Protein AF-A0A554LIC4-F1 (afdb_monomer)

InterPro domains:
  IPR001537 tRNA/rRNA methyltransferase, SpoU type [PF00588] (14-50)
  IPR029026 tRNA (guanine-N1-)-methyltransferase, N-terminal [G3DSA:3.40.1280.10] (2-58)
  IPR029028 Alpha/beta knot methyltransferases [SSF75217] (6-52)

Mean predicted aligned error: 10.86 Å

Organism: NCBI:txid2017147

pLDDT: mean 77.66, std 14.97, range [41.12, 94.62]

Structure (mmCIF, N/CA/C/O backbone):
data_AF-A0A554LIC4-F1
#
_entry.id   AF-A0A554LIC4-F1
#
loop_
_atom_site.group_PDB
_atom_site.id
_atom_site.type_symbol
_atom_site.label_atom_id
_atom_site.label_alt_id
_atom_site.label_comp_id
_atom_site.lab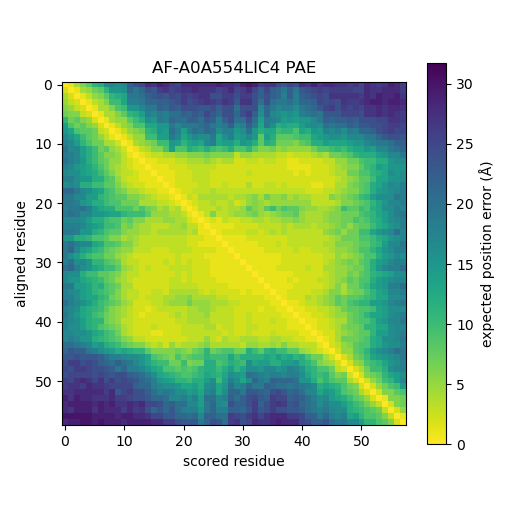el_asym_id
_atom_site.label_entity_id
_atom_site.label_seq_id
_atom_site.pdbx_PDB_ins_code
_atom_site.Cartn_x
_atom_site.Cartn_y
_atom_site.Cartn_z
_atom_site.occupancy
_atom_site.B_iso_or_equiv
_atom_site.auth_seq_id
_atom_site.auth_comp_id
_atom_site.auth_asym_id
_atom_site.auth_atom_id
_atom_site.pdbx_PDB_model_num
ATOM 1 N N . MET A 1 1 ? -20.829 19.299 36.812 1.00 53.25 1 MET A N 1
ATOM 2 C CA . MET A 1 1 ? -19.632 18.709 36.167 1.00 53.25 1 MET A CA 1
ATOM 3 C C . MET A 1 1 ? -20.087 17.685 35.114 1.00 53.25 1 MET A C 1
ATOM 5 O O . MET A 1 1 ? -20.238 16.512 35.429 1.00 53.25 1 MET A O 1
ATOM 9 N N . GLN A 1 2 ? -20.414 18.116 33.885 1.00 59.72 2 GLN A N 1
ATOM 10 C CA . GLN A 1 2 ? -20.872 17.211 32.814 1.00 59.72 2 GLN A CA 1
ATOM 11 C C . GLN A 1 2 ? -19.702 16.380 32.263 1.00 59.72 2 GLN A C 1
ATOM 13 O O . GLN A 1 2 ? -18.785 16.902 31.629 1.00 59.72 2 GLN A O 1
ATOM 18 N N . LYS A 1 3 ? -19.756 15.062 32.468 1.00 59.84 3 LYS A N 1
ATOM 19 C CA . LYS A 1 3 ? -18.815 14.088 31.904 1.00 59.84 3 LYS A CA 1
ATOM 20 C C . LYS A 1 3 ? -19.079 13.975 30.395 1.00 59.84 3 LYS A C 1
ATOM 22 O O . LYS A 1 3 ? -20.021 13.306 29.977 1.00 59.84 3 LYS A O 1
ATOM 27 N N . ARG A 1 4 ? -18.285 14.670 29.570 1.00 66.38 4 ARG A N 1
ATOM 28 C CA . ARG A 1 4 ? -18.335 14.558 28.100 1.00 66.38 4 ARG A CA 1
ATOM 29 C C . ARG A 1 4 ? -18.172 13.083 27.707 1.00 66.38 4 ARG A C 1
ATOM 31 O O . ARG A 1 4 ? -17.088 12.520 27.847 1.00 66.38 4 ARG A O 1
ATOM 38 N N . ARG A 1 5 ? -19.246 12.442 27.231 1.00 68.69 5 ARG A N 1
ATOM 39 C CA . ARG A 1 5 ? -19.194 11.081 26.672 1.00 68.69 5 ARG A CA 1
ATOM 40 C C . ARG A 1 5 ? -18.370 11.142 25.386 1.00 68.69 5 ARG A C 1
ATOM 42 O O . ARG A 1 5 ? -18.825 11.678 24.380 1.00 68.69 5 ARG A O 1
ATOM 49 N N . ARG A 1 6 ? -17.138 10.631 25.425 1.00 72.25 6 ARG A N 1
ATOM 50 C CA . ARG A 1 6 ? -16.289 10.497 24.238 1.00 72.25 6 ARG A CA 1
ATOM 51 C C . ARG A 1 6 ? -16.885 9.390 23.370 1.00 72.25 6 ARG A C 1
ATOM 53 O O . ARG A 1 6 ? -16.788 8.220 23.725 1.00 72.25 6 ARG A O 1
ATOM 60 N N . ILE A 1 7 ? -17.540 9.757 22.271 1.00 75.50 7 ILE A N 1
ATOM 61 C CA . ILE A 1 7 ? -18.028 8.792 21.280 1.00 75.50 7 ILE A CA 1
ATOM 62 C C . ILE A 1 7 ? -16.789 8.127 20.670 1.00 75.50 7 ILE A C 1
ATOM 64 O O . ILE A 1 7 ? -16.045 8.764 19.925 1.00 75.50 7 ILE A O 1
ATOM 68 N N . LEU A 1 8 ? -16.520 6.874 21.041 1.00 72.38 8 LEU A N 1
ATOM 69 C CA . LEU A 1 8 ? -15.459 6.081 20.427 1.00 72.3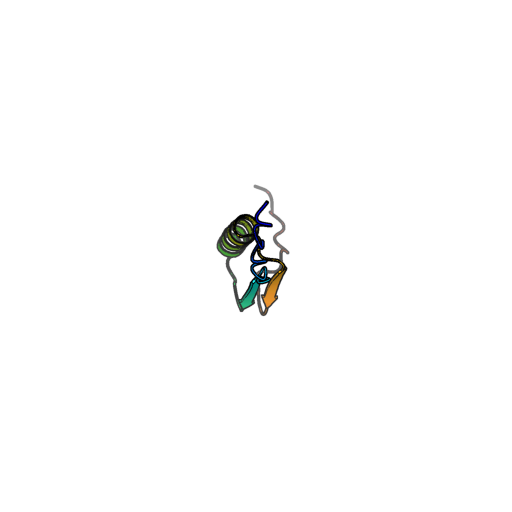8 8 LEU A CA 1
ATOM 70 C C . LEU A 1 8 ? -15.928 5.711 19.021 1.00 72.38 8 LEU A C 1
ATOM 72 O O . LEU A 1 8 ? -16.867 4.935 18.857 1.00 72.38 8 LEU A O 1
ATOM 76 N N . ARG A 1 9 ? -15.311 6.311 18.002 1.00 73.00 9 ARG A N 1
ATOM 77 C CA . ARG A 1 9 ? -15.540 5.901 16.616 1.00 73.00 9 ARG A CA 1
ATOM 78 C C . ARG A 1 9 ? -14.787 4.588 16.390 1.00 73.00 9 ARG A C 1
ATOM 80 O O . ARG A 1 9 ? -13.601 4.543 16.719 1.00 73.00 9 ARG A O 1
ATOM 87 N N . PRO A 1 10 ? -15.428 3.539 15.853 1.00 73.06 10 PRO A N 1
ATOM 88 C CA . PRO A 1 10 ? -14.713 2.323 15.502 1.00 73.06 10 PRO A CA 1
ATOM 89 C C . PRO A 1 10 ? -13.670 2.656 14.432 1.00 73.06 10 PRO A C 1
ATOM 91 O O . PRO A 1 10 ? -13.999 3.207 13.379 1.00 73.06 10 PRO A O 1
ATOM 94 N N . THR A 1 11 ? -12.406 2.353 14.715 1.00 75.94 11 THR A N 1
ATOM 95 C CA . THR A 1 11 ? -11.334 2.407 13.723 1.00 75.94 11 THR A CA 1
ATOM 96 C C . THR A 1 11 ? -11.555 1.254 12.754 1.00 75.94 11 THR A C 1
ATOM 98 O O . THR A 1 11 ? -11.531 0.093 13.158 1.00 75.94 11 THR A O 1
ATOM 101 N N . LYS A 1 12 ? -11.842 1.563 11.487 1.00 83.62 12 LYS A N 1
ATOM 102 C CA . LYS A 1 12 ? -11.959 0.538 10.449 1.00 83.62 12 LYS A CA 1
ATOM 103 C C . LYS A 1 12 ? -10.563 0.174 9.971 1.00 83.62 12 LYS A C 1
ATOM 105 O O . LYS A 1 12 ? -9.858 1.030 9.446 1.00 83.62 12 LYS A O 1
ATOM 110 N N . ASP A 1 13 ? -10.197 -1.090 10.139 1.00 91.50 13 ASP A N 1
ATOM 111 C CA . ASP A 1 13 ? -9.008 -1.638 9.499 1.00 91.50 13 ASP A CA 1
ATOM 112 C C . ASP A 1 13 ? -9.223 -1.669 7.981 1.00 91.50 13 ASP A C 1
ATOM 114 O O . ASP A 1 13 ? -10.214 -2.221 7.498 1.00 91.50 13 ASP A O 1
ATOM 118 N N . ILE A 1 14 ? -8.290 -1.085 7.230 1.00 92.25 14 ILE A N 1
ATOM 119 C CA . ILE A 1 14 ? -8.298 -1.102 5.764 1.00 92.25 14 ILE A CA 1
ATOM 120 C C . ILE A 1 14 ? -7.287 -2.147 5.292 1.00 92.25 14 ILE A C 1
ATOM 122 O O . ILE A 1 14 ? -6.158 -2.189 5.783 1.00 92.25 14 ILE A O 1
ATOM 126 N N . TYR A 1 15 ? -7.690 -2.974 4.330 1.00 93.88 15 TYR A N 1
ATOM 127 C CA . TYR A 1 15 ? -6.851 -3.985 3.689 1.00 93.88 15 TYR A CA 1
ATOM 128 C C . TYR A 1 15 ? -6.889 -3.783 2.177 1.00 93.88 15 TYR A C 1
ATOM 130 O O . TYR A 1 15 ? -7.956 -3.509 1.626 1.00 93.88 15 TYR A O 1
ATOM 138 N N . LEU A 1 16 ? -5.745 -3.930 1.510 1.00 92.25 16 LEU A N 1
ATOM 139 C CA . LEU A 1 16 ? -5.634 -3.759 0.062 1.00 92.25 16 LEU A CA 1
ATOM 140 C C . LEU A 1 16 ? -5.282 -5.089 -0.605 1.00 92.25 16 LEU A C 1
ATOM 142 O O . LEU A 1 16 ? -4.346 -5.760 -0.174 1.00 92.25 16 LEU A O 1
ATOM 146 N N . ILE A 1 17 ? -6.017 -5.459 -1.654 1.00 91.69 17 ILE A N 1
ATOM 147 C CA . ILE A 1 17 ? -5.761 -6.652 -2.470 1.00 91.69 17 ILE A CA 1
ATOM 148 C C . ILE A 1 17 ? -5.480 -6.174 -3.891 1.00 91.69 17 ILE A C 1
ATOM 150 O O . ILE A 1 17 ? -6.329 -5.544 -4.518 1.00 91.69 17 ILE A O 1
ATOM 154 N N . LEU A 1 18 ? -4.272 -6.442 -4.376 1.00 89.94 18 LEU A N 1
ATOM 155 C CA . LEU A 1 18 ? -3.799 -6.036 -5.692 1.00 89.94 18 LEU A CA 1
ATOM 156 C C . LEU A 1 18 ? -3.612 -7.283 -6.550 1.00 89.94 18 LEU A C 1
ATOM 158 O O . LEU A 1 18 ? -2.615 -7.990 -6.409 1.00 89.94 18 LEU A O 1
ATOM 162 N N . ASP A 1 19 ? -4.568 -7.541 -7.437 1.00 87.94 19 ASP A N 1
ATOM 163 C CA . ASP A 1 19 ? -4.522 -8.684 -8.348 1.00 87.94 19 ASP A CA 1
ATOM 164 C C . ASP A 1 19 ? -3.820 -8.332 -9.674 1.00 87.94 19 ASP A C 1
ATOM 166 O O . ASP A 1 19 ? -4.024 -7.255 -10.236 1.00 87.94 19 ASP A O 1
ATOM 170 N N . ASN A 1 20 ? -2.962 -9.228 -10.170 1.00 81.88 20 ASN A N 1
ATOM 171 C CA . ASN A 1 20 ? -2.319 -9.173 -11.493 1.00 81.88 20 ASN A CA 1
ATOM 172 C C . ASN A 1 20 ? -1.552 -7.865 -11.829 1.00 81.88 20 ASN A C 1
ATOM 174 O O . ASN A 1 20 ? -1.413 -7.453 -12.985 1.00 81.88 20 ASN A O 1
ATOM 178 N N . LEU A 1 21 ? -1.017 -7.184 -10.813 1.00 82.06 21 LEU A N 1
ATOM 179 C CA . LEU A 1 21 ? -0.245 -5.952 -10.980 1.00 82.06 21 LEU A CA 1
ATOM 180 C C . LEU A 1 21 ? 1.186 -6.254 -11.480 1.00 82.06 21 LEU A C 1
ATOM 182 O O . LEU A 1 21 ? 2.041 -6.687 -10.708 1.00 82.06 21 LEU A O 1
ATOM 186 N N . ARG A 1 22 ? 1.459 -6.037 -12.778 1.00 79.06 22 ARG A N 1
ATOM 187 C CA . ARG A 1 22 ? 2.760 -6.352 -13.423 1.00 79.06 22 ARG A CA 1
ATOM 188 C C . ARG A 1 22 ? 3.814 -5.237 -13.352 1.00 79.06 22 ARG A C 1
ATOM 190 O O . ARG A 1 22 ? 4.999 -5.501 -13.533 1.00 79.06 22 ARG A O 1
ATOM 197 N N . SER A 1 23 ? 3.404 -3.992 -13.099 1.00 80.56 23 SER A N 1
ATOM 198 C CA . SER A 1 23 ? 4.309 -2.832 -13.054 1.00 80.56 23 SER A CA 1
ATOM 199 C C . SER A 1 23 ? 4.859 -2.602 -11.648 1.00 80.56 23 SER A C 1
ATOM 201 O O . SER A 1 23 ? 4.128 -2.167 -10.760 1.00 80.56 23 SER A O 1
ATOM 203 N N . ALA A 1 24 ? 6.165 -2.806 -11.464 1.00 77.38 24 ALA A N 1
A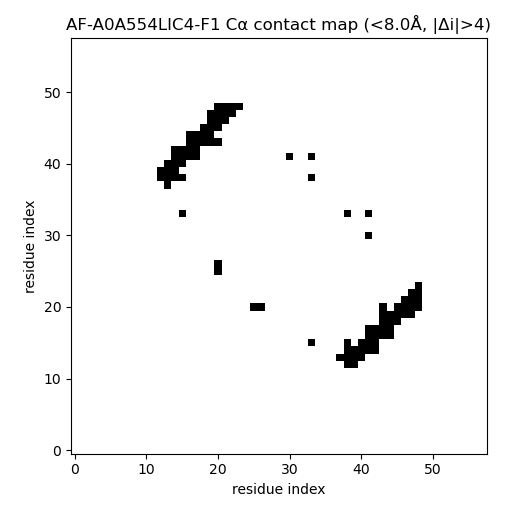TOM 204 C CA . ALA A 1 24 ? 6.841 -2.535 -10.192 1.00 77.38 24 ALA A CA 1
ATOM 205 C C . ALA A 1 24 ? 6.772 -1.051 -9.774 1.00 77.38 24 ALA A C 1
ATOM 207 O O . ALA A 1 24 ? 6.718 -0.752 -8.583 1.00 77.38 24 ALA A O 1
ATOM 208 N N . HIS A 1 25 ? 6.728 -0.121 -10.737 1.00 82.81 25 HIS A N 1
ATOM 209 C CA . HIS A 1 25 ? 6.563 1.308 -10.451 1.00 82.81 25 HIS A CA 1
ATOM 210 C C . HIS A 1 25 ? 5.187 1.600 -9.835 1.00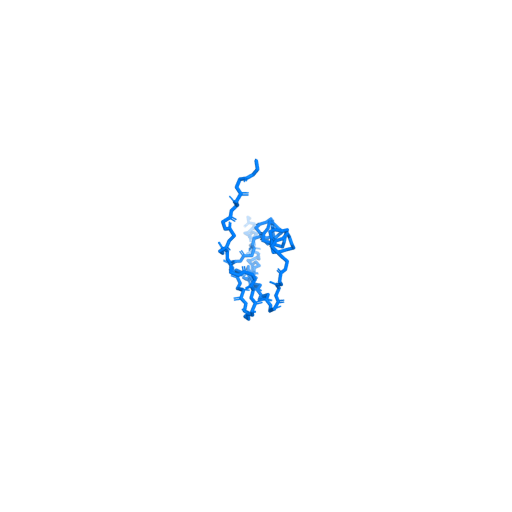 82.81 25 HIS A C 1
ATOM 212 O O . HIS A 1 25 ? 5.098 2.274 -8.810 1.00 82.81 25 HIS A O 1
ATOM 218 N N . ASN A 1 26 ? 4.124 1.020 -10.404 1.00 84.69 26 ASN A N 1
ATOM 219 C CA . ASN A 1 26 ? 2.763 1.208 -9.900 1.00 84.69 26 ASN A CA 1
ATOM 220 C C . ASN A 1 26 ? 2.573 0.511 -8.547 1.00 84.69 26 ASN A C 1
ATOM 222 O O . ASN A 1 26 ? 1.948 1.084 -7.660 1.00 84.69 26 ASN A O 1
ATOM 226 N N . VAL A 1 27 ? 3.166 -0.677 -8.359 1.00 87.06 27 VAL A N 1
ATOM 227 C CA . VAL A 1 27 ? 3.210 -1.363 -7.054 1.00 87.06 27 VAL A CA 1
ATOM 228 C C . VAL A 1 27 ? 3.836 -0.441 -6.004 1.00 87.06 27 VAL A C 1
ATOM 230 O O . VAL A 1 27 ? 3.230 -0.193 -4.967 1.00 87.06 27 VAL A O 1
ATOM 233 N N . 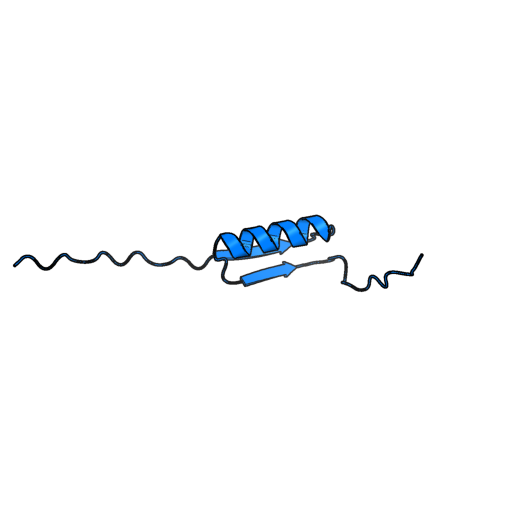GLY A 1 28 ? 5.010 0.130 -6.285 1.00 88.19 28 GLY A N 1
ATOM 234 C CA . GLY A 1 28 ? 5.699 1.022 -5.351 1.00 88.19 28 GLY A CA 1
ATOM 235 C C . GLY A 1 28 ? 4.894 2.277 -4.998 1.00 88.19 28 GLY A C 1
ATOM 236 O O . GLY A 1 28 ? 4.826 2.650 -3.827 1.00 88.19 28 GLY A O 1
ATOM 237 N N . ALA A 1 29 ? 4.247 2.906 -5.984 1.00 92.06 29 ALA A N 1
ATOM 238 C CA . ALA A 1 29 ? 3.382 4.063 -5.751 1.00 92.06 29 ALA A CA 1
ATOM 239 C C . ALA A 1 29 ? 2.190 3.712 -4.844 1.00 92.06 29 ALA A C 1
ATOM 241 O O . ALA A 1 29 ? 1.950 4.402 -3.856 1.00 92.06 29 ALA A O 1
ATOM 242 N N . ILE A 1 30 ? 1.504 2.599 -5.122 1.00 92.75 30 ILE A N 1
ATOM 243 C CA . ILE A 1 30 ? 0.344 2.146 -4.344 1.00 92.75 30 ILE A CA 1
ATOM 244 C C . ILE A 1 30 ? 0.735 1.809 -2.903 1.00 92.75 30 ILE A C 1
ATOM 246 O O . ILE A 1 30 ? 0.026 2.193 -1.977 1.00 92.75 30 ILE A O 1
ATOM 250 N N . PHE A 1 31 ? 1.874 1.147 -2.689 1.00 91.25 31 PHE A N 1
ATOM 251 C CA . PHE A 1 31 ? 2.349 0.811 -1.344 1.00 91.25 31 PHE A CA 1
ATOM 252 C C . PHE A 1 31 ? 2.659 2.066 -0.522 1.00 91.25 31 PHE A C 1
ATOM 254 O O . PHE A 1 31 ? 2.295 2.130 0.649 1.00 91.25 31 PHE A O 1
ATOM 261 N N . ARG A 1 32 ? 3.264 3.089 -1.138 1.00 93.12 32 ARG A N 1
ATOM 262 C CA . ARG A 1 32 ? 3.512 4.382 -0.479 1.00 93.12 32 ARG A CA 1
ATOM 263 C C . ARG A 1 32 ? 2.216 5.105 -0.124 1.00 93.12 32 ARG A C 1
ATOM 265 O O . ARG A 1 32 ? 2.118 5.688 0.950 1.00 93.12 32 ARG A O 1
ATOM 272 N N . THR A 1 33 ? 1.219 5.066 -1.004 1.00 94.62 33 THR A N 1
ATOM 273 C CA . THR A 1 33 ? -0.105 5.631 -0.716 1.00 94.62 33 THR A CA 1
ATOM 274 C C . THR A 1 33 ? -0.809 4.865 0.406 1.00 94.62 33 THR A C 1
ATOM 276 O O . THR A 1 33 ? -1.414 5.481 1.277 1.00 94.62 33 THR A O 1
ATOM 279 N N . ALA A 1 34 ? -0.702 3.536 0.426 1.00 93.81 34 ALA A N 1
ATOM 280 C CA . ALA A 1 34 ? -1.285 2.691 1.463 1.00 93.81 34 ALA A CA 1
ATOM 281 C C . ALA A 1 34 ? -0.674 2.962 2.850 1.00 93.81 34 ALA A C 1
ATOM 283 O O . ALA A 1 34 ? -1.407 3.031 3.836 1.00 93.81 34 ALA A O 1
ATOM 284 N N . ASP A 1 35 ? 0.642 3.178 2.911 1.00 92.25 35 ASP A N 1
ATOM 285 C CA . ASP A 1 35 ? 1.354 3.580 4.129 1.00 92.25 35 ASP A CA 1
ATOM 286 C C . ASP A 1 35 ? 0.859 4.940 4.652 1.00 92.25 35 ASP A C 1
ATOM 288 O O . ASP A 1 35 ? 0.468 5.057 5.812 1.00 92.25 35 ASP A O 1
ATOM 292 N N . ALA A 1 36 ? 0.727 5.938 3.769 1.00 93.38 36 ALA A N 1
ATOM 293 C CA . ALA A 1 36 ? 0.223 7.267 4.130 1.00 93.38 36 ALA A CA 1
ATOM 294 C C . ALA A 1 36 ? -1.234 7.269 4.643 1.00 93.38 36 ALA A C 1
ATOM 296 O O . ALA A 1 36 ? -1.617 8.145 5.415 1.00 93.38 36 ALA A O 1
ATOM 297 N N . ILE A 1 37 ? -2.053 6.303 4.212 1.00 91.06 37 ILE A N 1
ATOM 298 C CA . ILE A 1 37 ? -3.466 6.166 4.607 1.00 91.06 37 ILE A CA 1
ATOM 299 C C . ILE A 1 37 ? -3.626 5.312 5.882 1.00 91.06 37 ILE A C 1
ATOM 301 O O . ILE A 1 37 ? -4.689 5.325 6.503 1.00 91.06 37 ILE A O 1
ATOM 305 N N . GLY A 1 38 ? -2.587 4.588 6.310 1.00 90.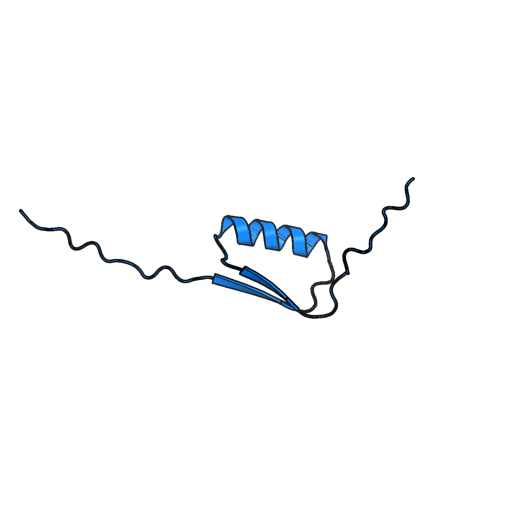12 38 GLY A N 1
ATOM 306 C CA . GLY A 1 38 ? -2.658 3.680 7.457 1.00 90.12 38 GLY A CA 1
ATOM 307 C C . GLY A 1 38 ? -3.354 2.353 7.137 1.00 90.12 38 GLY A C 1
ATOM 308 O O . GLY A 1 38 ? -4.076 1.802 7.969 1.00 90.12 38 GLY A O 1
ATOM 309 N N . VAL A 1 39 ? -3.169 1.836 5.921 1.00 93.06 39 VAL A N 1
ATOM 310 C CA . VAL A 1 39 ? -3.642 0.497 5.540 1.00 93.06 39 VAL A CA 1
ATOM 311 C C . VAL A 1 39 ? -2.926 -0.554 6.390 1.00 93.06 39 VAL A C 1
ATOM 313 O O . VAL A 1 39 ? -1.703 -0.561 6.500 1.00 93.06 39 VAL A O 1
ATOM 316 N N . LYS A 1 40 ? -3.685 -1.485 6.973 1.00 92.81 40 LYS A N 1
ATOM 317 C CA . LYS A 1 40 ? -3.161 -2.477 7.918 1.00 92.81 40 LYS A CA 1
ATOM 318 C C . LYS A 1 40 ? -2.333 -3.563 7.239 1.00 92.81 40 LYS A C 1
ATOM 320 O O . LYS A 1 40 ? -1.329 -3.996 7.801 1.00 92.81 40 LYS A O 1
ATOM 325 N N . LYS A 1 41 ? -2.759 -4.038 6.063 1.00 90.62 41 LYS A N 1
ATOM 326 C CA . LYS A 1 41 ? -1.996 -4.989 5.234 1.00 90.62 41 LYS A CA 1
ATOM 327 C C . LYS A 1 41 ? -2.285 -4.799 3.746 1.00 90.62 41 LYS A C 1
ATOM 329 O O . LYS A 1 41 ? -3.424 -4.533 3.359 1.00 90.62 41 LYS A O 1
ATOM 334 N N . ASN A 1 42 ? -1.253 -5.022 2.937 1.00 90.50 42 ASN A N 1
ATOM 335 C CA . ASN A 1 42 ? -1.314 -5.048 1.479 1.00 90.50 42 ASN A CA 1
ATOM 336 C C . ASN A 1 42 ? -1.015 -6.470 0.988 1.00 90.50 42 ASN A C 1
ATOM 338 O O . ASN A 1 42 ? -0.012 -7.059 1.390 1.00 90.50 42 ASN A O 1
ATOM 342 N N . TYR A 1 43 ? -1.864 -7.004 0.118 1.00 90.25 43 TYR A N 1
ATOM 343 C CA . TYR A 1 43 ? -1.737 -8.328 -0.481 1.00 90.25 43 TYR A CA 1
ATOM 344 C C . TYR A 1 43 ? -1.548 -8.192 -1.988 1.00 90.25 43 TYR A C 1
ATOM 346 O O . TYR A 1 43 ? -2.285 -7.460 -2.646 1.00 90.25 43 TYR A O 1
ATOM 354 N N . LEU A 1 44 ? -0.560 -8.903 -2.526 1.00 87.69 44 LEU A N 1
ATOM 355 C CA . LEU A 1 44 ? -0.314 -9.022 -3.959 1.00 87.69 44 LEU A CA 1
ATOM 356 C C . LEU A 1 44 ? -0.74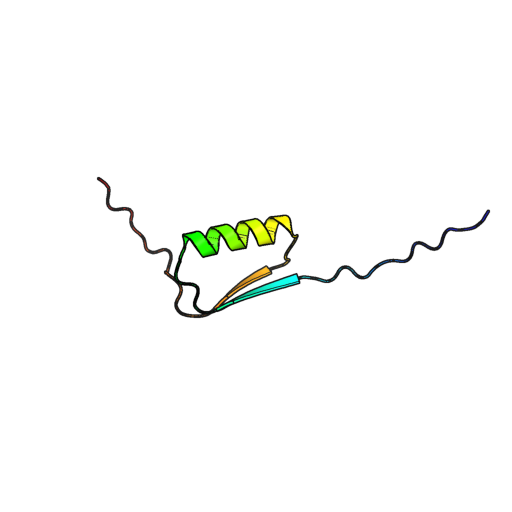4 -10.437 -4.381 1.00 87.69 44 LEU A C 1
ATOM 358 O O . LEU A 1 44 ? -0.201 -11.412 -3.857 1.00 87.69 44 LEU A O 1
ATOM 362 N N . CYS A 1 45 ? -1.733 -10.548 -5.266 1.00 82.38 45 CYS A N 1
ATOM 363 C CA . CYS A 1 45 ? -2.278 -11.815 -5.762 1.00 82.38 45 CYS A CA 1
ATOM 364 C C . CYS A 1 45 ? -2.080 -11.972 -7.286 1.00 82.38 45 CYS A C 1
ATOM 366 O O . CYS A 1 45 ? -2.362 -11.059 -8.054 1.00 82.38 45 CYS A O 1
ATOM 368 N N . GLY A 1 46 ? -1.611 -13.136 -7.749 1.00 73.56 46 GLY A N 1
ATOM 369 C CA . GLY A 1 46 ? -1.449 -13.427 -9.183 1.00 73.56 46 GLY A CA 1
ATOM 370 C C . GLY A 1 46 ? -0.018 -13.284 -9.729 1.00 73.56 46 GLY A C 1
ATOM 371 O O . GLY A 1 46 ? 0.966 -13.322 -8.989 1.00 73.56 46 GLY A O 1
ATOM 372 N N . HIS A 1 47 ? 0.113 -13.189 -11.060 1.00 63.81 47 HIS A N 1
ATOM 373 C CA . HIS A 1 47 ? 1.398 -13.171 -11.779 1.00 63.81 47 HIS A CA 1
ATOM 374 C C . HIS A 1 47 ? 2.042 -11.776 -11.733 1.00 63.81 47 HIS A C 1
ATOM 376 O O . HIS A 1 47 ? 2.000 -10.991 -12.683 1.00 63.81 47 HIS A O 1
ATOM 382 N N . HIS A 1 48 ? 2.635 -11.437 -10.597 1.00 63.75 48 HIS A N 1
ATOM 383 C CA . HIS A 1 48 ? 3.409 -10.207 -10.464 1.00 63.75 48 HIS A CA 1
ATOM 384 C C . HIS A 1 48 ? 4.823 -10.398 -10.985 1.00 63.75 48 HIS A C 1
ATOM 386 O O . HIS A 1 48 ? 5.341 -11.515 -11.023 1.00 63.75 48 HIS A O 1
ATOM 392 N N . ALA A 1 49 ? 5.471 -9.294 -11.358 1.00 57.25 49 ALA A N 1
ATOM 393 C CA . ALA A 1 49 ? 6.898 -9.307 -11.630 1.00 57.25 49 ALA A CA 1
ATOM 394 C C . ALA A 1 49 ? 7.622 -9.764 -10.356 1.00 57.25 49 ALA A C 1
ATOM 396 O O . ALA A 1 49 ? 7.803 -8.981 -9.423 1.00 57.25 49 ALA A O 1
ATOM 397 N N . HIS A 1 50 ? 7.998 -11.044 -10.298 1.00 56.44 50 HIS A N 1
ATOM 398 C CA . HIS A 1 50 ? 8.879 -11.553 -9.261 1.00 56.44 50 HIS A CA 1
ATOM 399 C C . HIS A 1 50 ? 10.093 -10.627 -9.227 1.00 56.44 50 HIS A C 1
ATOM 401 O O . HIS A 1 50 ? 10.646 -10.293 -10.280 1.00 56.44 50 HIS A O 1
ATOM 407 N N . ALA A 1 51 ? 10.514 -10.200 -8.038 1.00 57.06 51 ALA A N 1
ATOM 408 C CA . ALA A 1 51 ? 11.654 -9.305 -7.846 1.00 57.06 51 ALA A CA 1
ATOM 409 C C . ALA A 1 51 ? 13.005 -9.976 -8.196 1.00 57.06 51 ALA A C 1
ATOM 411 O O . ALA A 1 51 ? 14.031 -9.693 -7.593 1.00 57.06 51 ALA A O 1
ATOM 412 N N . ASN A 1 52 ? 13.033 -10.869 -9.187 1.00 55.19 52 ASN A N 1
ATOM 413 C CA . ASN A 1 52 ? 14.235 -11.398 -9.806 1.00 55.19 52 ASN A CA 1
ATOM 414 C C . ASN A 1 52 ? 14.651 -10.492 -10.973 1.00 55.19 52 ASN A C 1
ATOM 416 O O . ASN A 1 52 ? 14.641 -10.888 -12.137 1.00 55.19 52 ASN A O 1
ATOM 420 N N . ARG A 1 53 ? 14.991 -9.237 -10.666 1.00 56.50 53 ARG A N 1
ATOM 421 C CA . ARG A 1 53 ? 15.671 -8.357 -11.618 1.00 56.50 53 ARG A CA 1
ATOM 422 C C . ARG A 1 53 ? 17.099 -8.160 -11.133 1.00 56.50 53 ARG A C 1
ATOM 424 O O . ARG A 1 53 ? 17.392 -7.187 -10.442 1.00 56.50 53 ARG A O 1
ATOM 431 N N . ARG A 1 54 ? 17.995 -9.085 -11.506 1.00 53.03 54 ARG A N 1
ATOM 432 C CA . ARG A 1 54 ? 19.434 -8.788 -11.540 1.00 53.03 54 ARG A CA 1
ATOM 433 C C . ARG A 1 54 ? 19.588 -7.538 -12.4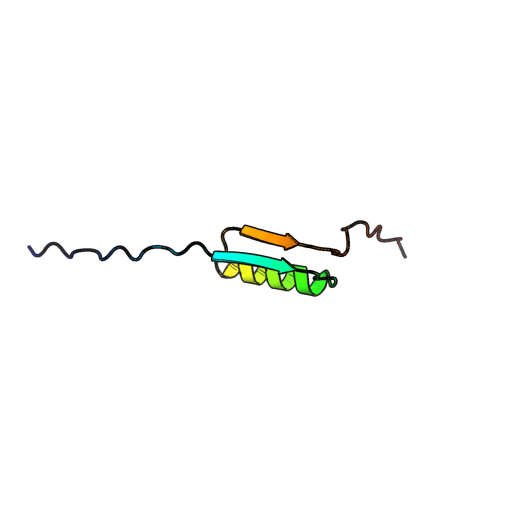05 1.00 53.03 54 ARG A C 1
ATOM 435 O O . ARG A 1 54 ? 19.284 -7.571 -13.596 1.00 53.03 54 ARG A O 1
ATOM 442 N N . LYS A 1 55 ? 19.981 -6.414 -11.808 1.00 56.09 55 LYS A N 1
ATOM 443 C CA . LYS A 1 55 ? 20.459 -5.271 -12.584 1.00 56.09 55 LYS A CA 1
ATOM 444 C C . LYS A 1 55 ? 21.794 -5.707 -13.179 1.00 56.09 55 LYS A C 1
ATOM 446 O O . LYS A 1 55 ? 22.807 -5.653 -12.493 1.00 56.09 55 LYS A O 1
ATOM 451 N N . THR A 1 56 ? 21.787 -6.218 -14.407 1.00 48.59 56 THR A N 1
ATOM 452 C CA . THR A 1 56 ? 23.026 -6.369 -15.169 1.00 48.59 56 THR A CA 1
ATOM 453 C C . THR A 1 56 ? 23.592 -4.967 -15.342 1.00 48.59 56 THR A C 1
ATOM 455 O O . THR A 1 56 ? 22.915 -4.096 -15.894 1.00 48.59 56 THR A O 1
ATOM 458 N N . GLY A 1 57 ? 24.770 -4.745 -14.762 1.00 53.66 57 GLY A N 1
ATOM 459 C CA . GLY A 1 57 ? 25.488 -3.485 -14.852 1.00 53.66 57 GLY A CA 1
ATOM 460 C C . GLY A 1 57 ? 25.707 -3.094 -16.309 1.00 53.66 57 GLY A C 1
ATOM 461 O O . GLY A 1 57 ? 26.070 -3.927 -17.141 1.00 53.66 57 GLY A O 1
ATOM 462 N N . LYS A 1 58 ? 25.449 -1.824 -16.591 1.00 41.12 58 LYS A N 1
ATOM 463 C CA . LYS A 1 58 ? 26.244 -1.054 -17.536 1.00 41.12 58 LYS A CA 1
ATOM 464 C C . LYS A 1 58 ? 27.045 -0.063 -16.713 1.00 41.12 58 LYS A C 1
ATOM 466 O O . LYS A 1 58 ? 26.460 0.429 -15.719 1.00 41.12 58 LYS A O 1
#

Foldseek 3Di:
DDDPDDPDDDDDAAEEEAEPDADPVVVVVVVVVCVVVVHPYYHYH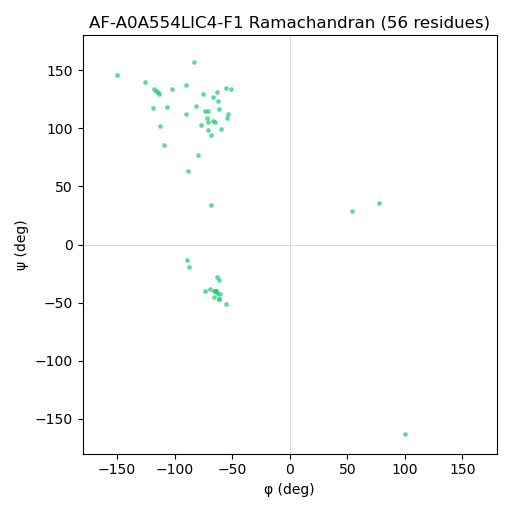YDYDDPPDPPPDD

Secondary structure (DSSP, 8-state):
-----------PPPEEEEES---HHHHHHHHHHHHHHT-SEEEEESS---S-------

Nearest PDB structures (foldseek):
  6j0y-assembly2_B  TM=4.632E-01  e=9.749E-01  Saccharomyces cerevisiae S288C
  2ayi-assembly1_A  TM=6.521E-01  e=2.749E+00  Thermus thermophilus
  4imp-assembly2_D  TM=3.457E-01  e=1.476E+00  Saccharopolyspora spinosa
  1kmn-assembly1_A  TM=3.295E-01  e=3.383E+00  Escherichia coli

Radius of gyration: 19.2 Å; Cα contacts (8 Å, |Δi|>4): 48; chains: 1; bounding box: 47×32×54 Å

Sequence (58 aa):
MQKRRRILRPTKDIYLILDNLRSAHNVGAIFRTADAIGVKKNYLCGHHAHANRRKTGK

Solvent-accessible surface area (backbone atoms only — not comparable to full-atom values): 3960 Å² total; per-residue (Å²): 136,86,79,80,79,79,80,79,73,83,83,77,84,40,73,46,82,44,68,56,57,56,51,67,68,58,51,52,53,51,52,55,52,35,57,76,71,61,46,74,47,80,43,83,44,75,74,45,67,68,90,80,68,80,78,76,82,128